Protein AF-A0A1X7PXQ5-F1 (afdb_monomer_lite)

Radius of gyration: 25.12 Å; chains: 1; bounding box: 41×22×73 Å

InterPro domains:
  IPR018753 GapR-like [MF_00797] (8-85)
  IPR046367 GapR-like, DNA-binding domain [NF010247] (6-85)
  IPR046367 GapR-like, DNA-binding domain [PF10073] (13-84)

Structure (mmCIF, N/CA/C/O backbone):
data_AF-A0A1X7PXQ5-F1
#
_entry.id   AF-A0A1X7PXQ5-F1
#
loop_
_atom_site.group_PDB
_atom_site.id
_atom_site.type_symbol
_atom_site.label_atom_id
_atom_site.label_alt_id
_atom_site.label_comp_id
_atom_site.label_asym_id
_atom_site.label_entity_id
_atom_site.label_seq_id
_atom_site.pdbx_PDB_ins_code
_atom_site.Cartn_x
_atom_site.Cartn_y
_atom_site.Cartn_z
_atom_site.occupancy
_atom_site.B_iso_or_equiv
_atom_site.auth_seq_id
_atom_site.auth_comp_id
_atom_site.auth_asym_id
_atom_site.auth_atom_id
_atom_site.pdbx_PDB_model_num
ATOM 1 N N . MET A 1 1 ? -13.149 -2.045 53.055 1.00 60.88 1 MET A N 1
ATOM 2 C CA . MET A 1 1 ? -12.252 -0.993 52.527 1.00 60.88 1 MET A CA 1
ATOM 3 C C . MET A 1 1 ? -11.266 -1.527 51.485 1.00 60.88 1 MET A C 1
ATOM 5 O O . MET A 1 1 ? -11.134 -0.878 50.464 1.00 60.88 1 MET A O 1
ATOM 9 N N . ALA A 1 2 ? -10.605 -2.681 51.670 1.00 59.28 2 ALA A N 1
ATOM 10 C CA . ALA A 1 2 ? -9.711 -3.246 50.639 1.00 59.28 2 ALA A CA 1
ATOM 11 C C . ALA A 1 2 ? -10.446 -3.784 49.384 1.00 59.28 2 ALA A C 1
ATOM 13 O O . ALA A 1 2 ? -9.958 -3.600 48.271 1.00 59.28 2 ALA A O 1
ATOM 14 N N . ASP A 1 3 ? -11.636 -4.378 49.546 1.00 61.97 3 ASP A N 1
ATOM 15 C CA . ASP A 1 3 ? -12.455 -4.854 48.413 1.00 61.97 3 ASP A CA 1
ATOM 16 C C . ASP A 1 3 ? -12.928 -3.717 47.493 1.00 61.97 3 ASP A C 1
ATOM 18 O O . ASP A 1 3 ? -12.798 -3.797 46.277 1.00 61.97 3 ASP A O 1
ATOM 22 N N . GLU A 1 4 ? -13.366 -2.598 48.068 1.00 61.50 4 GLU A N 1
ATOM 23 C CA . GLU A 1 4 ? -13.929 -1.455 47.332 1.00 61.50 4 GLU A CA 1
ATOM 24 C C . GLU A 1 4 ? -12.884 -0.739 46.446 1.00 61.50 4 GLU A C 1
ATOM 26 O O . GLU A 1 4 ? -13.176 -0.287 45.336 1.00 61.50 4 GLU A O 1
ATOM 31 N N . ILE A 1 5 ? -11.621 -0.700 46.891 1.00 64.25 5 ILE A N 1
ATOM 32 C CA . ILE A 1 5 ? -10.490 -0.155 46.115 1.00 64.25 5 ILE A CA 1
ATOM 33 C C . ILE A 1 5 ? -10.136 -1.084 44.941 1.00 64.25 5 ILE A C 1
ATOM 35 O O . ILE A 1 5 ? -9.745 -0.618 43.866 1.00 64.25 5 ILE A O 1
ATOM 39 N N . THR A 1 6 ? -10.301 -2.395 45.128 1.00 66.81 6 THR A N 1
ATOM 40 C CA . THR A 1 6 ? -9.997 -3.414 44.115 1.00 66.81 6 THR A CA 1
ATOM 41 C C . THR A 1 6 ? -11.053 -3.417 43.008 1.00 66.81 6 THR A C 1
ATOM 43 O O . THR A 1 6 ? -10.695 -3.379 41.831 1.00 66.81 6 THR A O 1
ATOM 46 N N . GLU A 1 7 ? -12.339 -3.337 43.359 1.00 66.56 7 GLU A N 1
ATOM 47 C CA . GLU A 1 7 ? -13.443 -3.198 42.396 1.00 66.56 7 GLU A CA 1
ATOM 48 C C . GLU A 1 7 ? -13.358 -1.886 41.599 1.00 66.56 7 GLU A C 1
ATOM 50 O O . GLU A 1 7 ? -13.509 -1.871 40.373 1.00 66.56 7 GLU A O 1
ATOM 55 N N . THR A 1 8 ? -13.029 -0.772 42.261 1.00 68.12 8 THR A N 1
ATOM 56 C CA . THR A 1 8 ? -12.826 0.521 41.583 1.00 68.12 8 THR A CA 1
ATOM 57 C C . THR A 1 8 ? -11.640 0.464 40.609 1.00 68.12 8 THR A C 1
ATOM 59 O O . THR A 1 8 ? -11.708 0.980 39.495 1.00 6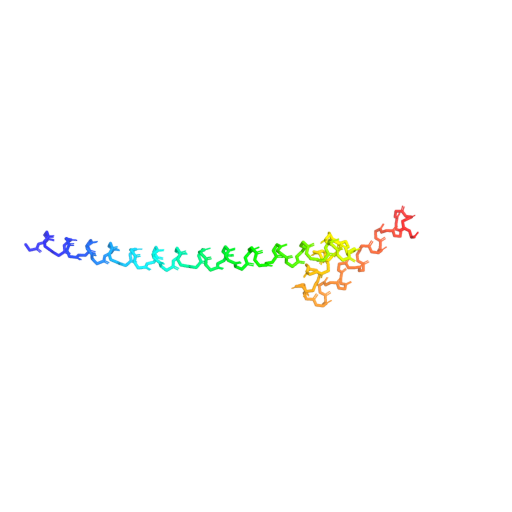8.12 8 THR A O 1
ATOM 62 N N . SER A 1 9 ? -10.556 -0.227 40.969 1.00 67.06 9 SER A N 1
ATOM 63 C CA . SER A 1 9 ? -9.398 -0.404 40.078 1.00 67.06 9 SER A CA 1
ATOM 64 C C . SER A 1 9 ? -9.719 -1.300 38.874 1.00 67.06 9 SER A C 1
ATOM 66 O O . SER A 1 9 ? -9.305 -1.003 37.751 1.00 67.06 9 SER A O 1
ATOM 68 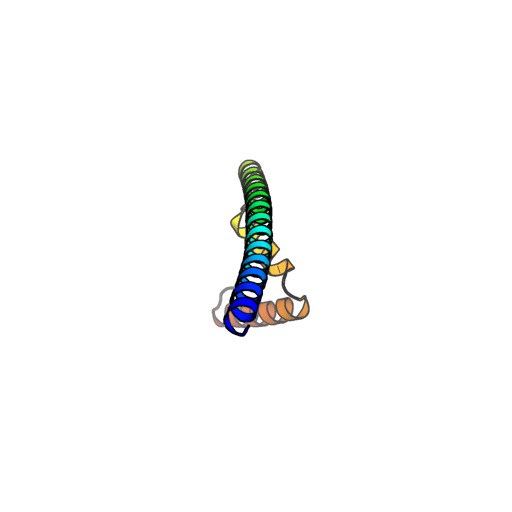N N . GLN A 1 10 ? -10.497 -2.367 39.077 1.00 72.81 10 GLN A N 1
ATOM 69 C CA . GLN A 1 10 ? -10.949 -3.257 38.003 1.00 72.81 10 GLN A CA 1
ATOM 70 C C . GLN A 1 10 ? -11.899 -2.556 37.025 1.00 72.81 10 GLN A C 1
ATOM 72 O O . GLN A 1 10 ? -11.779 -2.744 35.814 1.00 72.81 10 GLN A O 1
ATOM 77 N N . THR A 1 11 ? -12.804 -1.710 37.518 1.00 76.31 11 THR A N 1
ATOM 78 C CA . THR A 1 11 ? -13.724 -0.938 36.667 1.00 76.31 11 THR A CA 1
ATOM 79 C C . THR A 1 11 ? -12.999 0.134 35.849 1.00 76.31 11 THR A C 1
ATOM 81 O O . THR A 1 11 ? -13.294 0.293 34.663 1.00 76.31 11 THR A O 1
ATOM 84 N N . VAL A 1 12 ? -11.987 0.802 36.417 1.00 77.94 12 VAL A N 1
ATOM 85 C CA . VAL A 1 12 ? -11.115 1.730 35.671 1.00 77.94 12 VAL A CA 1
ATOM 86 C C . VAL A 1 12 ? -10.322 0.993 34.585 1.00 77.94 12 VAL A C 1
ATOM 88 O O . VAL A 1 12 ? -10.282 1.453 33.441 1.00 77.94 12 VAL A O 1
ATOM 91 N N . ALA A 1 13 ? -9.745 -0.172 34.898 1.00 85.00 13 ALA A N 1
ATOM 92 C CA . ALA A 1 13 ? -9.018 -0.989 33.924 1.00 85.00 13 ALA A CA 1
ATOM 93 C C . ALA A 1 13 ? -9.929 -1.496 32.788 1.00 85.00 13 ALA A C 1
ATOM 95 O O . ALA A 1 13 ? -9.549 -1.439 31.617 1.00 85.00 13 ALA A O 1
ATOM 96 N N . ALA A 1 14 ? -11.155 -1.922 33.107 1.00 88.81 14 ALA A N 1
ATOM 97 C CA . ALA A 1 14 ? -12.150 -2.326 32.115 1.00 88.81 14 ALA A CA 1
ATOM 98 C C . ALA A 1 14 ? -12.573 -1.157 31.207 1.00 88.81 14 ALA A C 1
ATOM 100 O O . ALA A 1 14 ? -12.702 -1.333 29.995 1.00 88.81 14 ALA A O 1
ATOM 101 N N . GLY A 1 15 ? -12.731 0.049 31.764 1.00 91.50 15 GLY A N 1
ATOM 102 C CA . GLY A 1 15 ? -13.031 1.258 30.995 1.00 91.50 15 GLY A CA 1
ATOM 103 C C . GLY A 1 15 ? -11.914 1.643 30.020 1.00 91.50 15 GLY A C 1
ATOM 104 O O . GLY A 1 15 ? -12.187 1.950 28.860 1.00 91.50 15 GLY A O 1
ATOM 105 N N . GLN A 1 16 ? -10.652 1.567 30.455 1.00 92.06 16 GLN A N 1
ATOM 106 C CA . GLN A 1 16 ? -9.494 1.815 29.587 1.00 92.06 16 GLN A CA 1
ATOM 107 C C . GLN A 1 16 ? -9.388 0.781 28.463 1.00 92.06 16 GLN A C 1
ATOM 109 O O . GLN A 1 16 ? -9.186 1.152 27.307 1.00 92.06 16 GLN A O 1
ATOM 114 N N . LEU A 1 17 ? -9.569 -0.505 28.782 1.00 93.06 17 LEU A N 1
ATOM 115 C CA . LEU A 1 17 ? -9.575 -1.571 27.783 1.00 93.06 17 LEU A CA 1
ATOM 116 C C . LEU A 1 17 ? -10.674 -1.346 26.737 1.00 93.06 17 LEU A C 1
ATOM 118 O O . LEU A 1 17 ? -10.398 -1.438 25.543 1.00 93.06 17 LEU A O 1
ATOM 122 N N . LYS A 1 18 ? -11.887 -0.978 27.168 1.00 95.25 18 LYS A N 1
ATOM 123 C CA . LYS A 1 18 ? -12.997 -0.656 26.263 1.00 95.25 18 LYS A CA 1
ATOM 124 C C . LYS A 1 18 ? -12.649 0.502 25.322 1.00 95.25 18 LYS A C 1
ATOM 126 O O . LYS A 1 18 ? -12.842 0.376 24.119 1.00 95.25 18 LYS A O 1
ATOM 131 N N . ALA A 1 19 ? -12.059 1.579 25.842 1.00 96.25 19 ALA A N 1
ATOM 132 C CA . ALA A 1 19 ? -11.643 2.721 25.026 1.00 96.25 19 ALA A CA 1
ATOM 133 C C . ALA A 1 19 ? -10.559 2.357 23.990 1.00 96.25 19 ALA A C 1
ATOM 135 O O . ALA A 1 19 ? -10.568 2.879 22.873 1.00 96.25 19 ALA A O 1
ATOM 136 N N . PHE A 1 20 ? -9.625 1.460 24.333 1.00 97.31 20 PHE A N 1
ATOM 137 C CA . PHE A 1 20 ? -8.652 0.943 23.367 1.00 97.31 20 PHE A CA 1
ATOM 138 C C . PHE A 1 20 ? -9.318 0.096 22.281 1.00 97.31 20 PHE A C 1
ATOM 140 O O . PHE A 1 20 ? -9.007 0.299 21.108 1.00 97.31 20 PHE A O 1
ATOM 147 N N . ILE A 1 21 ? -10.233 -0.806 22.653 1.00 97.75 21 ILE A N 1
ATOM 148 C CA . ILE A 1 21 ? -10.964 -1.662 21.707 1.00 97.75 21 ILE A CA 1
ATOM 149 C C . ILE A 1 21 ? -11.757 -0.805 20.720 1.00 97.75 21 ILE A C 1
ATOM 151 O O . ILE A 1 21 ? -11.524 -0.914 19.522 1.00 97.75 21 ILE A O 1
ATOM 155 N N . GLU A 1 22 ? -12.584 0.122 21.209 1.00 98.06 22 GLU A N 1
ATOM 156 C CA . GLU A 1 22 ? -13.397 1.004 20.357 1.00 98.06 22 GLU A CA 1
ATOM 157 C C . GLU A 1 22 ? -12.527 1.824 19.387 1.00 98.06 22 GLU A C 1
ATOM 159 O O . GLU A 1 22 ? -12.878 2.039 18.224 1.00 98.06 22 GLU A O 1
ATOM 164 N N . ARG A 1 23 ? -11.348 2.276 19.839 1.00 98.25 23 ARG A N 1
ATOM 165 C CA . ARG A 1 23 ? -10.402 2.994 18.976 1.00 98.25 23 ARG A CA 1
ATOM 166 C C . ARG A 1 23 ? -9.802 2.089 17.899 1.00 98.25 23 ARG A C 1
ATOM 168 O O . ARG A 1 23 ? -9.612 2.563 16.782 1.00 98.25 23 ARG A O 1
ATOM 175 N N . VAL A 1 24 ? -9.466 0.842 18.226 1.00 98.06 24 VAL A N 1
ATOM 176 C CA . VAL A 1 24 ? -8.928 -0.128 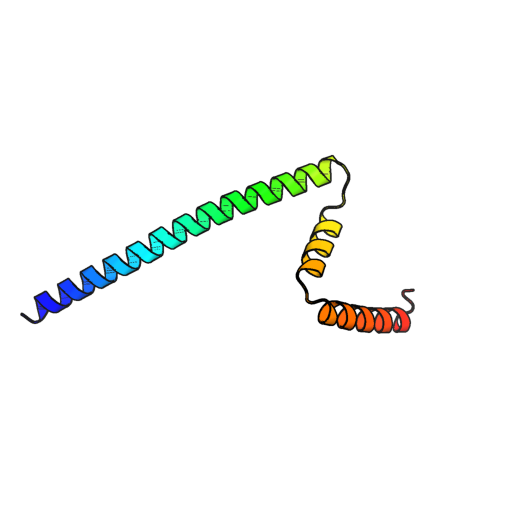17.259 1.00 98.06 24 VAL A CA 1
ATOM 177 C C . VAL A 1 24 ? -9.996 -0.529 16.246 1.00 98.06 24 VAL A C 1
ATOM 179 O O . VAL A 1 24 ? -9.699 -0.538 15.058 1.00 98.06 24 VAL A O 1
ATOM 182 N N . GLU A 1 25 ? -11.228 -0.787 16.683 1.00 98.00 25 GLU A N 1
ATOM 183 C CA . GLU A 1 25 ? -12.346 -1.139 15.799 1.00 98.00 25 GLU A CA 1
ATOM 184 C C . GLU A 1 25 ? -12.599 -0.045 14.760 1.00 98.00 25 GLU A C 1
ATOM 186 O O . GLU A 1 25 ? -12.617 -0.330 13.565 1.00 98.00 25 GLU A O 1
ATOM 191 N N . ARG A 1 26 ? -12.654 1.223 15.189 1.00 98.31 26 ARG A N 1
ATOM 192 C CA . ARG A 1 26 ? -12.776 2.352 14.257 1.00 98.31 26 ARG A CA 1
ATOM 193 C C . ARG A 1 26 ? -11.620 2.409 13.251 1.00 98.31 26 ARG A C 1
ATOM 195 O O . ARG A 1 26 ? -11.843 2.645 12.069 1.00 98.31 26 ARG A O 1
ATOM 202 N N . LEU A 1 27 ? -10.382 2.193 13.703 1.00 98.44 27 LEU A N 1
ATOM 203 C CA . LEU A 1 27 ? -9.215 2.191 12.812 1.00 98.44 27 LEU A CA 1
ATOM 204 C C . LEU A 1 27 ? -9.235 1.014 11.823 1.00 98.44 27 LEU A C 1
ATOM 206 O O . LEU A 1 27 ? -8.772 1.167 10.694 1.00 98.44 27 LEU A O 1
ATOM 210 N N . GLU A 1 28 ? -9.758 -0.148 12.216 1.00 98.31 28 GLU A N 1
ATOM 211 C CA . GLU A 1 28 ? -9.933 -1.289 11.310 1.00 98.31 28 GLU A CA 1
ATOM 212 C C . GLU A 1 28 ? -11.039 -1.027 10.274 1.00 98.31 28 GLU A C 1
ATOM 214 O O . GLU A 1 28 ? -10.848 -1.360 9.105 1.00 98.31 28 GLU A O 1
ATOM 219 N N . GLU A 1 29 ? -12.135 -0.356 10.640 1.00 98.06 29 GLU A N 1
ATOM 220 C CA . GLU A 1 29 ? -13.159 0.089 9.678 1.00 98.06 29 GLU A CA 1
ATOM 221 C C . GLU A 1 29 ? -12.604 1.104 8.662 1.00 98.06 29 GLU A C 1
ATOM 223 O O . GLU A 1 29 ? -12.809 0.964 7.450 1.00 98.06 29 GLU A O 1
ATOM 228 N N . GLU A 1 30 ? -11.844 2.100 9.128 1.00 98.06 30 GLU A N 1
ATOM 229 C CA . GLU A 1 30 ? -11.169 3.075 8.258 1.00 98.06 30 GLU A CA 1
ATOM 230 C C . GLU A 1 30 ? -10.182 2.376 7.307 1.00 98.06 30 GLU A C 1
ATOM 232 O O . GLU A 1 30 ? -10.173 2.624 6.099 1.00 98.06 30 GLU A O 1
ATOM 237 N N . LYS A 1 31 ? -9.378 1.444 7.831 1.00 97.50 31 LYS A N 1
ATOM 238 C CA . LYS A 1 31 ? -8.438 0.638 7.043 1.00 97.50 31 LYS A CA 1
ATOM 239 C C . LYS A 1 31 ? -9.150 -0.236 6.015 1.00 97.50 31 LYS A C 1
ATOM 241 O O . LYS A 1 31 ? -8.630 -0.388 4.908 1.00 97.50 31 LYS A O 1
ATOM 246 N N . GLN A 1 32 ? -10.307 -0.802 6.353 1.00 97.62 32 GLN A N 1
ATOM 247 C CA . GLN A 1 32 ? -11.107 -1.593 5.423 1.00 97.62 32 GLN A CA 1
ATOM 248 C C . GLN A 1 32 ? -11.621 -0.723 4.273 1.00 97.62 32 GLN A C 1
ATOM 250 O O . GLN A 1 32 ? -11.414 -1.081 3.116 1.00 97.62 32 GLN A O 1
ATOM 255 N N . THR A 1 33 ? -12.173 0.452 4.585 1.00 98.19 33 THR A N 1
ATOM 256 C CA . THR A 1 33 ? -12.646 1.426 3.586 1.00 98.19 33 THR A CA 1
ATOM 257 C C . THR A 1 33 ? -11.522 1.816 2.625 1.00 98.19 33 THR A C 1
ATOM 259 O O . THR A 1 33 ? -11.647 1.650 1.415 1.00 98.19 33 THR A O 1
ATOM 262 N N . ILE A 1 34 ? -10.359 2.204 3.161 1.00 98.06 34 ILE A N 1
ATOM 263 C CA . ILE A 1 34 ? -9.175 2.536 2.353 1.00 98.06 34 ILE A CA 1
ATOM 264 C C . ILE A 1 34 ? -8.720 1.333 1.516 1.00 98.06 34 ILE A C 1
ATOM 266 O O . ILE A 1 34 ? -8.289 1.483 0.371 1.00 98.06 34 ILE A O 1
ATOM 270 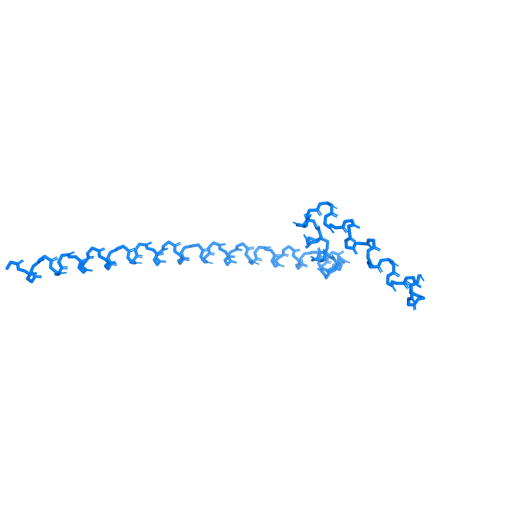N N . SER A 1 35 ? -8.773 0.121 2.076 1.00 97.69 35 SER A N 1
ATOM 271 C CA . SER A 1 35 ? -8.389 -1.079 1.337 1.00 97.69 35 SER A CA 1
ATOM 272 C C . SER A 1 35 ? -9.323 -1.354 0.166 1.00 97.69 35 SER A C 1
ATOM 274 O O . SER A 1 35 ? -8.849 -1.903 -0.831 1.00 97.69 35 SER A O 1
ATOM 276 N N . ASP A 1 36 ? -10.610 -1.056 0.296 1.00 98.38 36 ASP A N 1
ATOM 277 C CA . ASP A 1 36 ? -11.587 -1.257 -0.767 1.00 98.38 36 ASP A CA 1
ATOM 278 C C . ASP A 1 36 ? -11.426 -0.192 -1.856 1.00 98.38 36 ASP A C 1
ATOM 280 O O . ASP A 1 36 ? -11.279 -0.562 -3.020 1.00 98.38 36 ASP A O 1
ATOM 284 N N . ASP A 1 37 ? -11.223 1.075 -1.486 1.00 98.44 37 ASP A N 1
ATOM 285 C CA . ASP A 1 37 ? -10.883 2.145 -2.436 1.00 98.44 37 ASP A CA 1
ATOM 286 C C . ASP A 1 37 ? -9.628 1.798 -3.261 1.00 98.44 37 ASP A C 1
ATOM 288 O O . ASP A 1 37 ? -9.585 1.946 -4.484 1.00 98.44 37 ASP A O 1
ATOM 292 N N . ILE A 1 38 ? -8.586 1.261 -2.612 1.00 97.62 38 ILE A N 1
ATOM 293 C CA . ILE A 1 38 ? -7.367 0.811 -3.301 1.00 97.62 38 ILE A CA 1
ATOM 294 C C . ILE A 1 38 ? -7.668 -0.329 -4.288 1.00 97.62 38 ILE A C 1
ATOM 296 O O . ILE A 1 38 ? -7.052 -0.390 -5.359 1.00 97.62 38 ILE A O 1
ATOM 300 N N . LYS A 1 39 ? -8.569 -1.262 -3.948 1.00 97.12 39 LYS A N 1
ATOM 301 C CA . LYS A 1 39 ? -8.953 -2.356 -4.858 1.00 97.12 39 LYS A CA 1
ATOM 302 C C . LYS A 1 39 ? -9.676 -1.814 -6.083 1.00 97.12 39 LYS A C 1
ATOM 304 O O . LYS A 1 39 ? -9.366 -2.279 -7.181 1.00 97.12 39 LYS A O 1
ATOM 309 N N . ASP A 1 40 ? -10.559 -0.839 -5.906 1.00 98.12 40 ASP A N 1
ATOM 310 C CA . ASP A 1 40 ? -11.302 -0.217 -7.000 1.00 98.12 40 ASP A CA 1
ATOM 311 C C . ASP A 1 40 ? -10.363 0.507 -7.969 1.00 98.12 40 ASP A C 1
ATOM 313 O O . ASP A 1 40 ? -10.444 0.284 -9.178 1.00 98.12 40 ASP A O 1
ATOM 317 N N . VAL A 1 41 ? -9.362 1.233 -7.458 1.00 98.00 41 VAL A N 1
ATOM 318 C CA . VAL A 1 41 ? -8.310 1.833 -8.300 1.00 98.00 41 VAL A CA 1
ATOM 319 C C . VAL A 1 41 ? -7.548 0.761 -9.087 1.00 98.00 41 VAL A C 1
ATOM 321 O O . VAL A 1 41 ? -7.336 0.896 -10.291 1.00 98.00 41 VAL A O 1
ATOM 324 N N . TYR A 1 42 ? -7.154 -0.354 -8.457 1.00 97.88 42 TYR A N 1
ATOM 325 C CA . TYR A 1 42 ? -6.515 -1.449 -9.199 1.00 97.88 42 TYR A CA 1
ATOM 326 C C . TYR A 1 42 ? -7.446 -2.076 -10.248 1.00 97.88 42 TYR A C 1
ATOM 328 O O . TYR A 1 42 ? -6.969 -2.508 -11.302 1.00 97.88 42 TYR A O 1
ATOM 336 N N . ALA A 1 43 ? -8.750 -2.155 -9.981 1.00 97.56 43 ALA A N 1
ATOM 337 C CA . ALA A 1 43 ? -9.727 -2.658 -10.938 1.00 97.56 43 ALA A CA 1
ATOM 338 C C . ALA A 1 43 ? -9.863 -1.715 -12.144 1.00 97.56 43 ALA A C 1
ATOM 340 O O . ALA A 1 43 ? -9.830 -2.187 -13.282 1.00 97.56 43 ALA A O 1
ATOM 341 N N . GLU A 1 44 ? -9.906 -0.401 -11.915 1.00 97.88 44 GLU A N 1
ATOM 342 C CA . GLU A 1 44 ? -9.906 0.628 -12.960 1.00 97.88 44 GLU A CA 1
ATOM 343 C C . GLU A 1 44 ? -8.646 0.549 -13.833 1.00 97.88 44 GLU A C 1
ATOM 345 O O . GLU A 1 44 ? -8.729 0.508 -15.065 1.00 97.88 44 GLU A O 1
ATOM 350 N N . MET A 1 45 ? -7.470 0.427 -13.209 1.00 97.75 45 MET A N 1
ATOM 351 C CA . MET A 1 45 ? -6.203 0.241 -13.922 1.00 97.75 45 MET A CA 1
ATOM 352 C C . MET A 1 45 ? -6.243 -0.990 -14.831 1.00 97.75 45 MET A C 1
ATOM 354 O O . MET A 1 45 ? -5.833 -0.922 -15.990 1.00 97.75 45 MET A O 1
ATOM 358 N N . LYS A 1 46 ? -6.776 -2.110 -14.327 1.00 96.06 46 LYS A N 1
ATOM 359 C CA . LYS A 1 46 ? -6.933 -3.338 -15.110 1.00 96.06 46 LYS A CA 1
ATOM 360 C C . LYS A 1 46 ? -7.905 -3.144 -16.278 1.00 96.06 46 LYS A C 1
ATOM 362 O O . LYS A 1 46 ? -7.610 -3.607 -17.376 1.00 96.06 46 LYS A O 1
ATOM 367 N N . GLY A 1 47 ? -9.032 -2.463 -16.059 1.00 97.06 47 GLY A N 1
ATOM 368 C CA . GLY A 1 47 ? -10.015 -2.148 -17.105 1.00 97.06 47 GLY A CA 1
ATOM 369 C C . GLY A 1 47 ? -9.459 -1.233 -18.200 1.00 97.06 47 GLY A C 1
ATOM 370 O O . GLY A 1 47 ? -9.818 -1.376 -19.364 1.00 97.06 47 GLY A O 1
ATOM 371 N N . THR A 1 48 ? -8.518 -0.363 -17.837 1.00 97.88 48 THR A N 1
ATOM 372 C CA . THR A 1 48 ? -7.808 0.541 -18.758 1.00 97.88 48 THR A CA 1
ATOM 373 C C . THR A 1 48 ? -6.650 -0.153 -19.497 1.00 97.88 48 THR A C 1
ATOM 375 O O . THR A 1 48 ? -6.103 0.396 -20.450 1.00 97.88 48 THR A O 1
ATOM 378 N N . GLY A 1 49 ? -6.280 -1.376 -19.097 1.00 96.44 49 GLY A N 1
ATOM 379 C CA . GLY A 1 49 ? -5.245 -2.183 -19.753 1.00 96.44 49 GLY A CA 1
ATOM 380 C C . GLY A 1 49 ? -3.863 -2.149 -19.092 1.00 96.44 49 GLY A C 1
ATOM 381 O O . GLY A 1 49 ? -2.904 -2.654 -19.673 1.00 96.44 49 GLY A O 1
ATOM 382 N N . PHE A 1 50 ? -3.729 -1.600 -17.882 1.00 97.88 50 PHE A N 1
ATOM 383 C CA . PHE A 1 50 ? -2.472 -1.651 -17.130 1.00 97.88 50 PHE A CA 1
ATOM 384 C C . PHE A 1 50 ? -2.267 -3.005 -16.435 1.00 97.88 50 PHE A C 1
ATOM 386 O O . PHE A 1 50 ? -3.197 -3.592 -15.872 1.00 97.88 50 PHE A O 1
ATOM 393 N N . ASP A 1 51 ? -1.014 -3.469 -16.382 1.00 96.88 51 ASP A N 1
ATOM 394 C CA . ASP A 1 51 ? -0.634 -4.625 -15.567 1.00 96.88 51 ASP A CA 1
ATOM 395 C C . ASP A 1 51 ? -0.541 -4.231 -14.084 1.00 96.88 51 ASP A C 1
ATOM 397 O O . ASP A 1 51 ? 0.429 -3.629 -13.611 1.00 96.88 51 ASP A O 1
ATOM 401 N N . THR A 1 52 ? -1.555 -4.623 -13.315 1.00 96.44 52 THR A N 1
ATOM 402 C CA . THR A 1 52 ? -1.628 -4.339 -11.878 1.00 96.44 52 THR A CA 1
ATOM 403 C C . THR A 1 52 ? -0.531 -5.030 -11.061 1.00 96.44 52 THR A C 1
ATOM 405 O O . THR A 1 52 ? -0.188 -4.538 -9.983 1.00 96.44 52 THR A O 1
ATOM 408 N N . LYS A 1 53 ? 0.076 -6.126 -11.544 1.00 95.56 53 LYS A N 1
ATOM 409 C CA . LYS A 1 53 ? 1.235 -6.754 -10.885 1.00 95.56 53 LYS A CA 1
ATOM 410 C C . LYS A 1 53 ? 2.473 -5.879 -11.030 1.00 95.56 53 LYS A C 1
ATOM 412 O O . LYS A 1 53 ? 3.152 -5.639 -10.031 1.00 95.56 53 LYS A O 1
ATOM 417 N N . ALA A 1 54 ? 2.730 -5.365 -12.232 1.00 96.81 54 ALA A N 1
ATOM 418 C CA . ALA A 1 54 ? 3.839 -4.446 -12.480 1.00 96.81 54 ALA A CA 1
ATOM 419 C C . ALA A 1 54 ? 3.698 -3.172 -11.631 1.00 96.81 54 ALA A C 1
ATOM 421 O O . ALA A 1 54 ? 4.639 -2.769 -10.947 1.00 96.81 54 ALA A O 1
ATOM 422 N N . VAL A 1 55 ? 2.492 -2.600 -11.569 1.00 96.56 55 VAL A N 1
ATOM 423 C CA . VAL A 1 55 ? 2.195 -1.417 -10.740 1.00 96.56 55 VAL A CA 1
ATOM 424 C C . VAL A 1 55 ? 2.454 -1.681 -9.255 1.00 96.56 55 VAL A C 1
ATOM 426 O O . VAL A 1 55 ? 3.093 -0.868 -8.588 1.00 96.56 55 VAL A O 1
ATOM 429 N N . ARG A 1 56 ? 2.015 -2.829 -8.718 1.00 95.69 56 ARG A N 1
ATOM 430 C CA . ARG A 1 56 ? 2.293 -3.211 -7.320 1.00 95.69 56 ARG A CA 1
ATOM 431 C C . ARG A 1 56 ? 3.792 -3.299 -7.039 1.00 95.69 56 ARG A C 1
ATOM 433 O O . ARG A 1 56 ? 4.236 -2.868 -5.974 1.00 95.69 56 ARG A O 1
ATOM 440 N N . THR A 1 57 ? 4.567 -3.832 -7.982 1.00 94.94 57 THR A N 1
ATOM 441 C CA . THR A 1 57 ? 6.031 -3.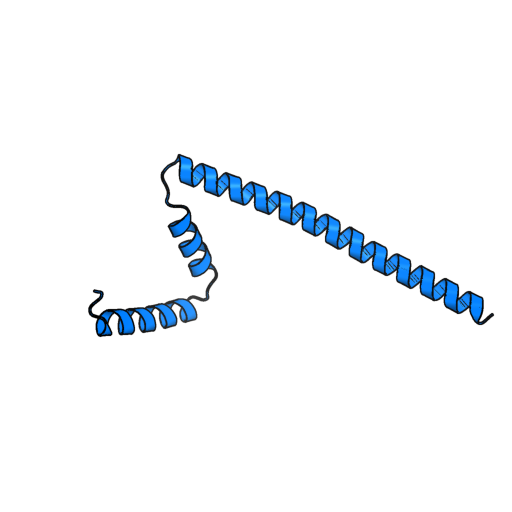867 -7.887 1.00 94.94 57 THR A CA 1
ATOM 442 C C . THR A 1 57 ? 6.611 -2.456 -7.858 1.00 94.94 57 THR A C 1
ATOM 444 O O . THR A 1 57 ? 7.395 -2.156 -6.960 1.00 94.94 57 THR A O 1
ATOM 447 N N . ILE A 1 58 ? 6.160 -1.559 -8.741 1.00 94.50 58 ILE A N 1
ATOM 448 C CA . ILE A 1 58 ? 6.590 -0.152 -8.756 1.00 94.50 58 ILE A CA 1
ATOM 449 C C . ILE A 1 58 ? 6.278 0.531 -7.420 1.00 94.50 58 ILE A C 1
ATOM 451 O O . ILE A 1 58 ? 7.151 1.175 -6.845 1.00 94.50 58 ILE A O 1
ATOM 455 N N . ILE A 1 59 ? 5.069 0.367 -6.875 1.00 95.06 59 ILE A N 1
ATOM 456 C CA . ILE A 1 59 ? 4.699 0.954 -5.577 1.00 95.06 59 ILE A CA 1
ATOM 457 C C . ILE A 1 59 ? 5.613 0.436 -4.462 1.00 95.06 59 ILE A C 1
ATOM 459 O O . ILE A 1 59 ? 6.043 1.222 -3.620 1.00 95.06 59 ILE A O 1
ATOM 463 N N . ARG A 1 60 ? 5.952 -0.860 -4.457 1.00 93.31 60 ARG A N 1
ATOM 464 C CA . ARG A 1 60 ? 6.901 -1.426 -3.485 1.00 93.31 60 ARG A CA 1
ATOM 465 C C . ARG A 1 60 ? 8.292 -0.807 -3.631 1.00 93.31 60 ARG A C 1
ATOM 467 O O . ARG A 1 60 ? 8.865 -0.407 -2.626 1.00 93.31 60 ARG A O 1
ATOM 474 N N . LEU A 1 61 ? 8.802 -0.681 -4.856 1.00 90.88 61 LEU A N 1
ATOM 475 C CA . LEU A 1 61 ? 10.106 -0.062 -5.134 1.00 90.88 61 LEU A CA 1
ATOM 476 C C . LEU A 1 61 ? 10.151 1.416 -4.725 1.00 90.88 61 LEU A C 1
ATOM 478 O O . LEU A 1 61 ? 11.172 1.891 -4.234 1.00 90.88 61 LEU A O 1
ATOM 482 N N . ARG A 1 62 ? 9.035 2.137 -4.883 1.00 92.19 62 ARG A N 1
ATOM 483 C CA . ARG A 1 62 ? 8.899 3.545 -4.476 1.00 92.19 62 ARG A CA 1
ATOM 484 C C . ARG A 1 62 ? 8.843 3.746 -2.962 1.00 92.19 62 ARG A C 1
ATOM 486 O O . ARG A 1 62 ? 9.064 4.863 -2.514 1.00 92.19 62 ARG A O 1
ATOM 493 N N . LYS A 1 63 ? 8.529 2.700 -2.189 1.00 93.12 63 LYS A N 1
ATOM 494 C CA . LYS A 1 63 ? 8.563 2.737 -0.718 1.00 93.12 63 LYS A CA 1
ATOM 495 C C . LYS A 1 63 ? 9.966 2.522 -0.148 1.00 93.12 63 LYS A C 1
ATOM 497 O O . LYS A 1 63 ? 10.176 2.860 1.011 1.00 93.12 63 LYS A O 1
ATOM 502 N N . LYS A 1 64 ? 10.885 1.947 -0.930 1.00 90.06 64 LYS A N 1
ATOM 503 C CA . LYS A 1 64 ? 12.282 1.753 -0.529 1.00 90.06 64 LYS A CA 1
ATOM 504 C C . LYS A 1 64 ? 13.073 3.045 -0.658 1.00 90.06 64 LYS A C 1
ATOM 506 O O . LYS A 1 64 ? 12.791 3.853 -1.556 1.00 90.06 64 LYS A O 1
ATOM 511 N N . ASP A 1 65 ? 14.084 3.189 0.193 1.00 92.75 65 ASP A N 1
ATOM 512 C CA . ASP A 1 65 ? 15.054 4.271 0.071 1.00 92.75 65 ASP A CA 1
ATOM 513 C C . ASP A 1 65 ? 15.781 4.201 -1.283 1.00 92.75 65 ASP A C 1
ATOM 515 O O . ASP A 1 65 ? 15.904 3.140 -1.903 1.00 92.75 65 ASP A O 1
ATOM 519 N N . GLN A 1 66 ? 16.216 5.354 -1.794 1.00 90.25 66 GLN A N 1
ATOM 520 C CA . GLN A 1 66 ? 16.883 5.408 -3.090 1.00 90.25 66 GLN A CA 1
ATOM 521 C C . GLN A 1 66 ? 18.218 4.658 -3.086 1.00 90.25 66 GLN A C 1
ATOM 523 O O . GLN A 1 66 ? 18.505 3.982 -4.073 1.00 90.25 66 GLN A O 1
ATOM 528 N N . ALA A 1 67 ? 19.006 4.764 -2.014 1.00 92.25 67 ALA A N 1
ATOM 529 C CA . ALA A 1 67 ? 20.293 4.087 -1.915 1.00 92.25 67 ALA A CA 1
ATOM 530 C C . ALA A 1 67 ? 20.101 2.571 -1.801 1.00 92.25 67 ALA A C 1
ATOM 532 O O . ALA A 1 67 ? 20.725 1.824 -2.548 1.00 92.25 67 ALA A O 1
ATOM 533 N N . GLU A 1 68 ? 19.159 2.130 -0.960 1.00 92.62 68 GLU A N 1
ATOM 534 C CA . GLU A 1 68 ? 18.792 0.712 -0.820 1.00 92.62 68 GLU A CA 1
ATOM 535 C C . GLU A 1 68 ? 18.367 0.107 -2.167 1.00 92.62 68 GLU A C 1
ATOM 537 O O . GLU A 1 68 ? 18.820 -0.969 -2.550 1.00 92.62 68 GLU A O 1
ATOM 542 N N . ARG A 1 69 ? 17.541 0.826 -2.939 1.00 90.75 69 ARG A N 1
ATOM 543 C CA . ARG A 1 69 ? 17.109 0.371 -4.268 1.00 90.75 69 ARG A CA 1
ATOM 544 C C . ARG A 1 69 ? 18.280 0.222 -5.240 1.00 90.75 69 ARG A C 1
ATOM 546 O O . ARG A 1 69 ? 18.328 -0.759 -5.970 1.00 90.75 69 ARG A O 1
ATOM 553 N N . GLN A 1 70 ? 19.196 1.190 -5.260 1.00 92.25 70 GLN A N 1
ATOM 554 C CA . GLN A 1 70 ? 20.362 1.163 -6.148 1.00 92.25 70 GLN A CA 1
ATOM 555 C C . GLN A 1 70 ? 21.325 0.029 -5.790 1.00 92.25 70 GLN A C 1
ATOM 557 O O . GLN A 1 70 ? 21.866 -0.617 -6.683 1.00 92.25 70 GLN A O 1
ATOM 562 N N . GLU A 1 71 ? 21.518 -0.231 -4.497 1.00 93.25 71 GLU A N 1
ATOM 563 C CA . GLU A 1 71 ? 22.339 -1.343 -4.020 1.00 93.25 71 GLU A CA 1
ATOM 564 C C . GLU A 1 71 ? 21.739 -2.695 -4.433 1.00 93.25 71 GLU A C 1
ATOM 566 O O . GLU A 1 71 ? 22.435 -3.532 -5.010 1.00 93.25 71 GLU A O 1
ATOM 571 N N . GLU A 1 72 ? 20.435 -2.892 -4.220 1.00 91.56 72 GLU A N 1
ATOM 572 C CA . GLU A 1 72 ? 19.739 -4.108 -4.651 1.00 91.56 72 GLU A CA 1
ATOM 573 C C . GLU A 1 72 ? 19.772 -4.304 -6.173 1.00 91.56 72 GLU A C 1
ATOM 575 O O . GLU A 1 72 ? 19.994 -5.423 -6.640 1.00 91.56 72 GLU A O 1
ATOM 580 N N . GLU A 1 73 ? 19.558 -3.237 -6.952 1.00 92.06 73 GLU A N 1
ATOM 581 C CA . GLU A 1 73 ? 19.633 -3.276 -8.418 1.00 92.06 73 GLU A CA 1
ATOM 582 C C . GLU A 1 73 ? 21.038 -3.673 -8.889 1.00 92.06 73 GLU A C 1
ATOM 584 O O . GLU A 1 73 ? 21.166 -4.581 -9.710 1.00 92.06 73 GLU A O 1
ATOM 589 N N . ALA A 1 74 ? 22.092 -3.094 -8.305 1.00 94.50 74 ALA A N 1
ATOM 590 C CA . ALA A 1 74 ? 23.473 -3.435 -8.642 1.00 94.50 74 ALA A CA 1
ATOM 591 C C . ALA A 1 74 ? 23.805 -4.911 -8.354 1.00 94.50 74 ALA A C 1
ATOM 593 O O . ALA A 1 74 ? 24.463 -5.574 -9.159 1.00 94.50 74 ALA A O 1
ATOM 594 N N . ILE A 1 75 ? 23.330 -5.447 -7.224 1.00 94.88 75 ILE A N 1
ATOM 595 C CA . ILE A 1 75 ? 23.511 -6.865 -6.875 1.00 94.88 75 ILE A CA 1
ATOM 596 C C . ILE A 1 75 ? 22.745 -7.766 -7.850 1.00 94.88 75 ILE A C 1
ATOM 598 O O . ILE A 1 75 ? 23.281 -8.772 -8.320 1.00 94.88 75 ILE A O 1
ATOM 602 N N . LEU A 1 76 ? 21.497 -7.417 -8.168 1.00 94.06 76 LEU A N 1
ATOM 603 C CA . LEU A 1 76 ? 20.685 -8.180 -9.113 1.00 94.06 76 LEU A CA 1
ATOM 604 C C . LEU A 1 76 ? 21.321 -8.217 -10.498 1.00 94.06 76 LEU A C 1
ATOM 606 O O . LEU A 1 76 ? 21.352 -9.280 -11.114 1.00 94.06 76 LEU A O 1
ATOM 610 N N . ASP A 1 77 ? 21.829 -7.090 -10.980 1.00 95.00 77 ASP A N 1
ATOM 611 C CA . ASP A 1 77 ? 22.453 -7.013 -12.296 1.00 95.00 77 ASP A CA 1
ATOM 612 C C . ASP A 1 77 ? 23.761 -7.813 -12.346 1.00 95.00 77 ASP A C 1
ATOM 614 O O . ASP A 1 77 ? 23.977 -8.557 -13.303 1.00 95.00 77 ASP A O 1
ATOM 618 N N . LEU A 1 78 ? 24.565 -7.798 -11.274 1.00 94.94 78 LEU A N 1
ATOM 619 C CA . LEU A 1 78 ? 25.724 -8.688 -11.138 1.00 94.94 78 LEU A CA 1
ATOM 620 C C . LEU A 1 78 ? 25.324 -10.169 -11.250 1.00 94.94 78 LEU A C 1
ATOM 622 O O . LEU A 1 78 ? 25.987 -10.949 -11.937 1.00 94.94 78 LEU A O 1
ATOM 626 N N . TYR A 1 79 ? 24.240 -10.572 -10.583 1.00 96.44 79 TYR A N 1
ATOM 627 C CA . TYR A 1 79 ? 23.766 -11.955 -10.630 1.00 96.44 79 TYR A CA 1
ATOM 628 C C . TYR A 1 79 ? 23.178 -12.330 -11.989 1.00 96.44 79 TYR A C 1
ATOM 630 O O . TYR A 1 79 ? 23.457 -13.422 -12.477 1.00 96.44 79 TYR A O 1
ATOM 638 N N . LYS A 1 80 ? 22.417 -11.443 -12.636 1.00 96.00 80 LYS A N 1
ATOM 639 C CA . LYS A 1 80 ? 21.917 -11.679 -13.999 1.00 96.00 80 LYS A CA 1
ATOM 640 C C . LYS A 1 80 ? 23.064 -11.861 -14.983 1.00 96.00 80 LYS A C 1
ATOM 642 O O . LYS A 1 80 ? 23.037 -12.827 -15.739 1.00 96.00 80 LYS A O 1
ATOM 647 N N . ALA A 1 81 ? 24.085 -11.005 -14.922 1.00 95.12 81 ALA A N 1
ATOM 648 C CA . ALA A 1 81 ? 25.274 -11.124 -15.760 1.00 95.12 81 ALA A CA 1
ATOM 649 C C . ALA A 1 81 ? 25.989 -12.468 -15.530 1.00 95.12 81 ALA A C 1
ATOM 651 O O . ALA A 1 81 ? 26.305 -13.179 -16.482 1.00 95.12 81 ALA A O 1
ATOM 652 N N . ALA A 1 82 ? 26.165 -12.878 -14.267 1.00 95.38 82 ALA A N 1
ATOM 653 C CA . ALA A 1 82 ? 26.762 -14.173 -13.926 1.00 95.38 82 ALA A CA 1
ATOM 654 C C . ALA A 1 82 ? 25.937 -15.380 -14.418 1.00 95.38 82 ALA A C 1
ATOM 656 O O . ALA A 1 82 ? 26.498 -16.439 -14.701 1.00 95.38 82 ALA A O 1
ATOM 657 N N . LEU A 1 83 ? 24.615 -15.226 -14.523 1.00 96.00 83 LEU A N 1
ATOM 658 C CA . LEU A 1 83 ? 23.690 -16.246 -15.021 1.00 96.00 83 LEU A CA 1
ATOM 659 C C . 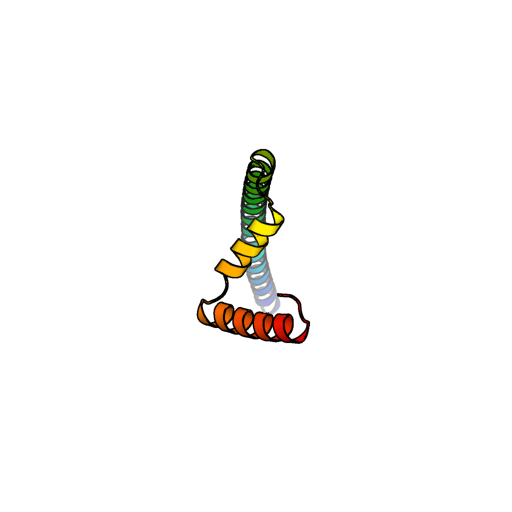LEU A 1 83 ? 23.446 -16.165 -16.541 1.00 96.00 83 LEU A C 1
ATOM 661 O O . LEU A 1 83 ? 22.725 -17.007 -17.072 1.00 96.00 83 LEU A O 1
ATOM 665 N N . GLY A 1 84 ? 24.020 -15.180 -17.243 1.00 93.31 84 GLY A N 1
ATOM 666 C CA . GLY A 1 84 ? 23.785 -14.951 -18.673 1.00 93.31 84 GLY A CA 1
ATOM 667 C C . GLY A 1 84 ? 22.362 -14.484 -19.009 1.00 93.31 84 GLY A C 1
ATOM 668 O O . GLY A 1 84 ? 21.863 -14.778 -20.091 1.00 93.31 84 GLY A O 1
ATOM 669 N N . MET A 1 85 ? 21.695 -13.806 -18.072 1.00 88.56 85 MET A N 1
ATOM 670 C CA . MET A 1 85 ? 20.327 -13.282 -18.192 1.00 88.56 85 MET A CA 1
ATOM 671 C C . MET A 1 85 ? 20.302 -11.786 -18.573 1.00 88.56 85 MET A C 1
ATOM 673 O O . MET A 1 85 ? 19.597 -11.010 -17.922 1.00 88.56 85 MET A O 1
ATOM 677 N N . GLU A 1 86 ? 21.091 -11.380 -19.573 1.00 66.44 86 GLU A N 1
ATOM 678 C CA . GLU A 1 86 ? 21.080 -10.009 -20.130 1.00 66.44 86 GLU A CA 1
ATOM 679 C C . GLU A 1 86 ? 20.003 -9.808 -21.205 1.00 66.44 86 GLU A C 1
ATOM 681 O O . GLU A 1 86 ? 19.822 -10.712 -22.055 1.00 66.44 86 GLU A O 1
#

Sequence (86 aa):
MADEITETSQTVAAGQLKAFIERVERLEEEKQTISDDIKDVYAEMKGTGFDTKAVRTIIRLRKKDQAERQEEEAILDLYKAALGME

Foldseek 3Di:
DVVVVVVVVVVVVVVVVVVVVVVVVVVVVVVVVVVVVVVVVLVVCVVVPHDSVVVVVVVVLVVDDPVVSVVVVVVVVVVCVVVVND

pLDDT: mean 91.02, std 10.74, range [59.28, 98.44]

Secondary structure (DSSP, 8-state):
-HHHHHHHHHHHHHHHHHHHHHHHHHHHHHHHHHHHHHHHHHHHHHHHT--HHHHHHHHHHHHS-HHHHHHHHHHHHHHHHHHT--

Organism: NCBI:txid536018